Protein AF-A0A7C2TR95-F1 (afdb_monomer)

Secondary structure (DSSP, 8-state):
----PPPHHHHHHHHHHHHHHHHHHHHHHHHHHHHHHHHHTTS--HHHHHT---S-HHHHHHHHHHHHHHHHHHHH---SS------

Structure (mmCIF, N/CA/C/O backbone):
data_AF-A0A7C2TR95-F1
#
_entry.id   AF-A0A7C2TR95-F1
#
loop_
_atom_site.group_PDB
_atom_site.id
_atom_site.type_symbol
_atom_site.label_atom_id
_atom_site.label_alt_id
_atom_site.label_comp_id
_atom_site.label_asym_id
_atom_site.label_entity_id
_atom_site.label_seq_id
_atom_site.pdbx_PDB_ins_code
_atom_site.Cartn_x
_atom_site.Cartn_y
_atom_site.Cartn_z
_atom_site.occupancy
_atom_site.B_iso_or_equiv
_atom_site.auth_seq_id
_atom_site.auth_comp_id
_atom_site.auth_asym_id
_atom_site.auth_atom_id
_atom_site.pdbx_PDB_model_num
ATOM 1 N N . MET A 1 1 ? 38.308 13.859 -5.162 1.00 50.41 1 MET A N 1
ATOM 2 C CA . MET A 1 1 ? 37.509 12.619 -5.096 1.00 50.41 1 MET A CA 1
ATOM 3 C C . MET A 1 1 ? 36.809 12.493 -6.433 1.00 50.41 1 MET A C 1
ATOM 5 O O . MET A 1 1 ? 36.077 13.406 -6.783 1.00 50.41 1 MET A O 1
ATOM 9 N N . ASN A 1 2 ? 37.157 11.487 -7.235 1.00 44.47 2 ASN A N 1
ATOM 10 C CA . ASN A 1 2 ? 36.563 11.309 -8.560 1.00 44.47 2 ASN A CA 1
ATOM 11 C C . ASN A 1 2 ? 35.182 10.655 -8.365 1.00 44.47 2 ASN A C 1
ATOM 13 O O . ASN A 1 2 ? 35.132 9.648 -7.653 1.00 44.47 2 ASN A O 1
ATOM 17 N N . PRO A 1 3 ? 34.076 11.218 -8.881 1.00 60.22 3 PRO A N 1
ATOM 18 C CA . PRO A 1 3 ? 32.770 10.577 -8.775 1.00 60.22 3 PRO A CA 1
ATOM 19 C C . PRO A 1 3 ? 32.799 9.212 -9.472 1.00 60.22 3 PRO A C 1
ATOM 21 O O . PRO A 1 3 ? 33.251 9.089 -10.609 1.00 60.22 3 PRO A O 1
ATOM 24 N N . VAL A 1 4 ? 32.348 8.181 -8.760 1.00 67.38 4 VAL A N 1
ATOM 25 C CA . VAL A 1 4 ? 32.129 6.848 -9.325 1.00 67.38 4 VAL A CA 1
ATOM 26 C C . VAL A 1 4 ? 30.733 6.864 -9.933 1.00 67.38 4 VAL A C 1
ATOM 28 O O . VAL A 1 4 ? 29.747 6.878 -9.201 1.00 67.38 4 VAL A O 1
ATOM 31 N N . TYR A 1 5 ? 30.666 6.922 -11.259 1.00 65.44 5 TYR A N 1
ATOM 32 C CA . TYR A 1 5 ? 29.437 6.700 -12.017 1.00 65.44 5 TYR A CA 1
ATOM 33 C C . TYR A 1 5 ? 29.331 5.209 -12.331 1.00 65.44 5 TYR A C 1
ATOM 35 O O . TYR A 1 5 ? 30.353 4.580 -12.631 1.00 65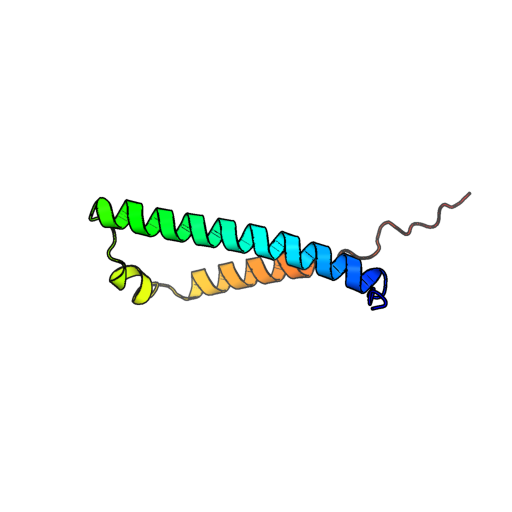.44 5 TYR A O 1
ATOM 43 N N . LEU A 1 6 ? 28.133 4.633 -12.224 1.00 72.25 6 LEU A N 1
ATOM 44 C CA . LEU A 1 6 ? 27.920 3.265 -12.685 1.00 72.25 6 LEU A CA 1
ATOM 45 C C . LEU A 1 6 ? 27.839 3.275 -14.219 1.00 72.25 6 LEU A C 1
ATOM 47 O O . LEU A 1 6 ? 27.824 4.331 -14.857 1.00 72.25 6 LEU A O 1
ATOM 51 N N . ASP A 1 7 ? 27.820 2.098 -14.840 1.00 85.81 7 ASP A N 1
ATOM 52 C CA . ASP A 1 7 ? 27.478 2.035 -16.257 1.00 85.81 7 ASP A CA 1
ATOM 53 C C . ASP A 1 7 ? 26.040 2.568 -16.482 1.00 85.81 7 ASP A C 1
ATOM 55 O O . ASP A 1 7 ? 25.221 2.552 -15.555 1.00 85.81 7 ASP A O 1
ATOM 59 N N . PRO A 1 8 ? 25.698 3.040 -17.696 1.00 82.56 8 PRO A N 1
ATOM 60 C CA . PRO A 1 8 ? 24.408 3.684 -17.954 1.00 82.56 8 PRO A CA 1
ATOM 61 C C . PRO A 1 8 ? 23.178 2.842 -17.584 1.00 82.56 8 PRO A C 1
ATOM 63 O O . PRO A 1 8 ? 22.144 3.402 -17.219 1.00 82.56 8 PRO A O 1
ATOM 66 N N . VAL A 1 9 ? 23.274 1.509 -17.667 1.00 86.00 9 VAL A N 1
ATOM 67 C CA . VAL A 1 9 ? 22.173 0.601 -17.314 1.00 86.00 9 VAL A CA 1
ATOM 68 C C . VAL A 1 9 ? 22.007 0.555 -15.799 1.00 86.00 9 VAL A C 1
ATOM 70 O O . VAL A 1 9 ? 20.896 0.702 -15.289 1.00 86.00 9 VAL A O 1
ATOM 73 N N . SER A 1 10 ? 23.111 0.425 -15.069 1.00 86.62 10 SER A N 1
ATOM 74 C CA . SER A 1 10 ? 23.119 0.445 -13.607 1.00 86.62 10 SER A CA 1
ATOM 75 C C . SER A 1 10 ? 22.651 1.785 -13.025 1.00 86.62 10 SER A C 1
ATOM 77 O O . SER A 1 10 ? 21.880 1.796 -12.064 1.00 86.62 10 SER A O 1
ATOM 79 N N . ASP A 1 11 ? 23.038 2.916 -13.623 1.00 84.31 11 ASP A N 1
ATOM 80 C CA . ASP A 1 11 ? 22.554 4.246 -13.218 1.00 84.31 11 ASP A CA 1
ATOM 81 C C . ASP A 1 11 ? 21.035 4.386 -13.441 1.00 84.31 11 ASP A C 1
ATOM 83 O O . ASP A 1 11 ? 20.315 4.920 -12.590 1.00 84.31 11 ASP A O 1
ATOM 87 N N . GLN A 1 12 ? 20.512 3.867 -14.558 1.00 84.56 12 GLN A N 1
ATOM 88 C CA . GLN A 1 12 ? 19.073 3.846 -14.837 1.00 84.56 12 GLN A CA 1
ATOM 89 C C . GLN A 1 12 ? 18.318 2.954 -13.841 1.00 84.56 12 GLN A C 1
ATOM 91 O O . GLN A 1 12 ? 17.282 3.363 -13.310 1.00 84.56 12 GLN A O 1
ATOM 96 N N . LEU A 1 13 ? 18.849 1.767 -13.539 1.00 89.69 13 LEU A N 1
ATOM 97 C CA . LEU A 1 13 ? 18.274 0.859 -12.549 1.00 89.69 13 LEU A CA 1
ATOM 98 C C . LEU A 1 13 ? 18.250 1.499 -11.155 1.00 89.69 13 LEU A C 1
ATOM 100 O O . LEU A 1 13 ? 17.231 1.437 -10.468 1.00 89.69 13 LEU A O 1
ATOM 104 N N . LEU A 1 14 ? 19.329 2.178 -10.756 1.00 88.94 14 LEU A N 1
ATOM 105 C CA . LEU A 1 14 ? 19.390 2.901 -9.487 1.00 88.94 14 LEU A CA 1
ATOM 106 C C . LEU A 1 14 ? 18.303 3.980 -9.402 1.00 88.94 14 LEU A C 1
ATOM 108 O O . LEU A 1 14 ? 17.624 4.083 -8.381 1.00 88.94 14 LEU A O 1
ATOM 112 N N . ARG A 1 15 ? 18.085 4.753 -10.475 1.00 85.00 15 ARG A N 1
ATOM 113 C CA . ARG A 1 15 ? 17.006 5.756 -10.525 1.00 85.00 15 ARG A CA 1
ATOM 114 C C . ARG A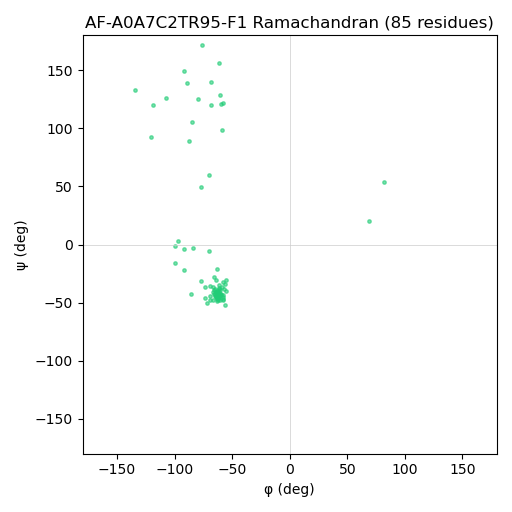 1 15 ? 15.628 5.124 -10.336 1.00 85.00 15 ARG A C 1
ATOM 116 O O . ARG A 1 15 ? 14.821 5.667 -9.584 1.00 85.00 15 ARG A O 1
ATOM 123 N N . ILE A 1 16 ? 15.377 3.982 -10.978 1.00 90.50 16 ILE A N 1
ATOM 124 C CA . ILE A 1 16 ? 14.122 3.232 -10.829 1.00 90.50 16 ILE A CA 1
ATOM 125 C C . ILE A 1 16 ? 13.956 2.758 -9.382 1.00 90.50 16 ILE A C 1
ATOM 127 O O . ILE A 1 16 ? 12.908 2.988 -8.787 1.00 90.50 16 ILE A O 1
ATOM 131 N N . ILE A 1 17 ? 14.991 2.165 -8.782 1.00 94.25 17 ILE A N 1
ATOM 132 C CA . ILE A 1 17 ? 14.951 1.682 -7.393 1.00 94.25 17 ILE A CA 1
ATOM 133 C C . ILE A 1 17 ? 14.681 2.830 -6.415 1.00 94.25 17 ILE A C 1
ATOM 135 O O . ILE A 1 17 ? 13.861 2.680 -5.512 1.00 94.25 17 ILE A O 1
ATOM 139 N N . VAL A 1 18 ? 15.331 3.984 -6.593 1.00 93.69 18 VAL A N 1
ATOM 140 C CA . VAL A 1 18 ? 15.110 5.161 -5.739 1.00 93.69 18 VAL A CA 1
ATOM 141 C C . VAL A 1 18 ? 13.672 5.670 -5.862 1.00 93.69 18 VAL A C 1
ATOM 143 O O . VAL A 1 18 ? 13.045 5.960 -4.843 1.00 93.69 18 VAL A O 1
ATOM 146 N N . ALA A 1 19 ? 13.123 5.736 -7.079 1.00 93.38 19 ALA A N 1
ATOM 147 C CA . ALA A 1 19 ? 11.725 6.113 -7.288 1.00 93.38 19 ALA A CA 1
ATOM 148 C C . ALA A 1 19 ? 10.764 5.110 -6.627 1.00 93.38 19 ALA A C 1
ATOM 150 O O . ALA A 1 19 ? 9.871 5.507 -5.882 1.00 93.38 19 ALA A O 1
ATOM 151 N N . LEU A 1 20 ? 10.997 3.806 -6.811 1.00 95.94 20 LEU A N 1
ATOM 152 C CA . LEU A 1 20 ? 10.207 2.753 -6.171 1.00 95.94 20 LEU A CA 1
ATOM 153 C C . LEU A 1 20 ? 10.285 2.822 -4.642 1.00 95.94 20 LEU A C 1
ATOM 155 O O . LEU A 1 20 ? 9.272 2.643 -3.973 1.00 95.94 20 LEU A O 1
ATOM 159 N N . ALA A 1 21 ? 11.452 3.120 -4.068 1.00 93.81 21 ALA A N 1
ATOM 160 C CA . ALA A 1 21 ? 11.607 3.266 -2.624 1.00 93.81 21 ALA A CA 1
ATOM 161 C C . ALA A 1 21 ? 10.749 4.415 -2.061 1.00 93.81 21 ALA A C 1
ATOM 163 O O . ALA A 1 21 ? 10.163 4.268 -0.985 1.00 93.81 21 ALA A O 1
ATOM 164 N N . ALA A 1 22 ? 10.633 5.529 -2.791 1.00 94.38 22 ALA A N 1
ATOM 165 C CA . ALA A 1 22 ? 9.765 6.644 -2.411 1.00 94.38 22 ALA A CA 1
ATOM 166 C C . ALA A 1 22 ? 8.276 6.252 -2.433 1.00 94.38 22 ALA A C 1
ATOM 168 O O . ALA A 1 22 ? 7.534 6.558 -1.494 1.00 94.38 22 ALA A O 1
ATOM 169 N N . GLU A 1 23 ? 7.847 5.512 -3.455 1.00 96.38 23 GLU A N 1
ATOM 170 C CA . GLU A 1 23 ? 6.473 5.004 -3.546 1.00 96.38 23 GLU A CA 1
ATOM 171 C C . GLU A 1 23 ? 6.166 3.965 -2.453 1.00 96.38 23 GLU A C 1
ATOM 173 O O . GLU A 1 23 ? 5.114 4.023 -1.812 1.00 96.38 23 GLU A O 1
ATOM 178 N N . VAL A 1 24 ? 7.108 3.062 -2.152 1.00 97.25 24 VAL A N 1
ATOM 179 C CA . VAL A 1 24 ? 6.984 2.090 -1.049 1.00 97.25 24 VAL A CA 1
ATOM 180 C C . VAL A 1 24 ? 6.848 2.801 0.296 1.00 97.25 24 VAL A C 1
ATOM 182 O O . VAL A 1 24 ? 6.012 2.409 1.115 1.00 97.25 24 VAL A O 1
ATOM 185 N N . TYR A 1 25 ? 7.631 3.858 0.536 1.00 96.69 25 TYR A N 1
ATOM 186 C CA . TYR A 1 25 ? 7.494 4.653 1.754 1.00 96.69 25 TYR A CA 1
ATOM 187 C C . TYR A 1 25 ? 6.114 5.311 1.838 1.00 96.69 25 TYR A C 1
ATOM 189 O O . TYR A 1 25 ? 5.466 5.220 2.878 1.00 96.69 25 TYR A O 1
ATOM 197 N N . THR A 1 26 ? 5.632 5.904 0.744 1.00 97.81 26 THR A N 1
ATOM 198 C CA . THR A 1 26 ? 4.293 6.510 0.678 1.00 97.81 26 THR A CA 1
ATOM 199 C C . THR A 1 26 ? 3.197 5.492 1.003 1.00 97.81 26 THR A C 1
ATOM 201 O O . THR A 1 26 ? 2.285 5.786 1.777 1.00 97.81 26 THR A O 1
ATOM 204 N N . LEU A 1 27 ? 3.291 4.269 0.472 1.00 97.50 27 LEU A N 1
ATOM 205 C CA . LEU A 1 27 ? 2.333 3.207 0.781 1.00 97.50 27 LEU A CA 1
ATOM 206 C C . LEU A 1 27 ? 2.380 2.812 2.266 1.00 97.50 27 LEU A C 1
ATOM 208 O O . LEU A 1 27 ? 1.330 2.700 2.901 1.00 97.50 27 LEU A O 1
ATOM 212 N N . ARG A 1 28 ? 3.583 2.659 2.832 1.00 96.94 28 ARG A N 1
ATOM 213 C CA . ARG A 1 28 ? 3.786 2.346 4.255 1.00 96.94 28 ARG A CA 1
ATOM 214 C C . ARG A 1 28 ? 3.256 3.451 5.172 1.00 96.94 28 ARG A C 1
ATOM 216 O O . ARG A 1 28 ? 2.654 3.150 6.200 1.00 96.94 28 ARG A O 1
ATOM 223 N N . ASP A 1 29 ? 3.472 4.713 4.816 1.00 97.88 29 ASP A N 1
ATOM 224 C CA . ASP A 1 29 ? 2.976 5.862 5.576 1.00 97.88 29 ASP A CA 1
ATOM 225 C C . ASP A 1 29 ? 1.444 5.900 5.574 1.00 97.88 29 ASP A C 1
ATOM 227 O O . ASP A 1 29 ? 0.815 5.993 6.627 1.00 97.88 29 ASP A O 1
ATOM 231 N N . ARG A 1 30 ? 0.822 5.681 4.408 1.00 97.81 30 ARG A N 1
ATOM 232 C CA . ARG A 1 30 ? -0.639 5.568 4.299 1.00 97.81 30 ARG A CA 1
ATOM 233 C C . ARG A 1 30 ? -1.205 4.401 5.105 1.00 97.81 30 ARG A C 1
ATOM 235 O O . ARG A 1 30 ? -2.247 4.572 5.732 1.00 97.81 30 ARG A O 1
ATOM 242 N N . GLN A 1 31 ? -0.545 3.242 5.105 1.00 95.88 31 GLN A N 1
ATOM 243 C CA . GLN A 1 31 ? -0.939 2.103 5.944 1.00 95.88 31 GLN A CA 1
ATOM 244 C C . GLN A 1 31 ? -0.877 2.467 7.428 1.00 95.88 31 GLN A C 1
ATOM 246 O O . GLN A 1 31 ? -1.859 2.279 8.136 1.00 95.88 31 GLN A O 1
ATOM 251 N N . ARG A 1 32 ? 0.219 3.086 7.882 1.00 94.88 32 ARG A N 1
ATOM 252 C CA . ARG A 1 32 ? 0.355 3.553 9.268 1.00 94.88 32 ARG A CA 1
ATOM 253 C C . ARG A 1 32 ? -0.749 4.542 9.655 1.00 94.88 32 ARG A C 1
ATOM 255 O O . ARG A 1 32 ? -1.316 4.421 10.735 1.00 94.88 32 ARG A O 1
ATOM 262 N N . ILE A 1 33 ? -1.053 5.515 8.796 1.00 96.31 33 ILE A N 1
ATOM 263 C CA . ILE A 1 33 ? -2.135 6.481 9.040 1.00 96.31 33 ILE A CA 1
ATOM 264 C C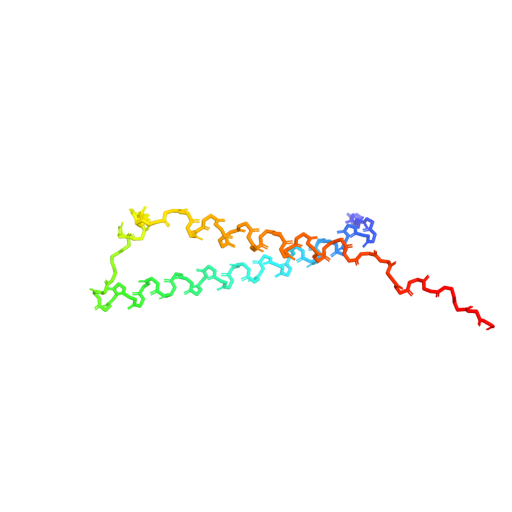 . ILE A 1 33 ? -3.484 5.762 9.127 1.00 96.31 33 ILE A C 1
ATOM 266 O O . ILE A 1 33 ? -4.285 6.075 10.001 1.00 96.31 33 ILE A O 1
ATOM 270 N N . LEU A 1 34 ? -3.738 4.792 8.245 1.00 96.00 34 LEU A N 1
ATOM 271 C CA . LEU A 1 34 ? -4.967 4.003 8.271 1.00 96.00 34 LEU A CA 1
ATOM 272 C C . LEU A 1 34 ? -5.109 3.224 9.587 1.00 96.00 34 LEU A C 1
ATOM 274 O O . LEU A 1 34 ? -6.181 3.260 10.186 1.00 96.00 34 LEU A O 1
ATOM 278 N N . GLU A 1 35 ? -4.045 2.561 10.046 1.00 94.75 35 GLU A N 1
ATOM 279 C CA . GLU A 1 35 ? -4.026 1.858 11.335 1.00 94.75 35 GLU A CA 1
ATOM 280 C C . GLU A 1 35 ? -4.345 2.803 12.498 1.00 94.75 35 GLU A C 1
AT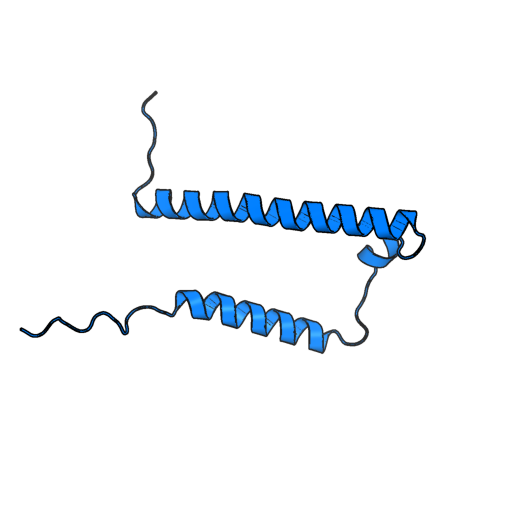OM 282 O O . GLU A 1 35 ? -5.199 2.485 13.326 1.00 94.75 35 GLU A O 1
ATOM 287 N N . GLU A 1 36 ? -3.717 3.983 12.529 1.00 94.75 36 GLU A N 1
ATOM 288 C CA . GLU A 1 36 ? -3.939 4.975 13.585 1.00 94.75 36 GLU A CA 1
ATOM 289 C C . GLU A 1 36 ? -5.386 5.480 13.580 1.00 94.75 36 GLU A C 1
ATOM 291 O O . GLU A 1 36 ? -6.066 5.429 14.601 1.00 94.75 36 GLU A O 1
ATOM 296 N N . VAL A 1 37 ? -5.909 5.870 12.412 1.00 96.44 37 VAL A N 1
ATOM 297 C CA . VAL A 1 37 ? -7.287 6.367 12.271 1.00 96.44 37 VAL A CA 1
ATOM 298 C C . VAL A 1 37 ? -8.317 5.310 12.683 1.00 96.44 37 VAL A C 1
ATOM 300 O O . VAL A 1 37 ? -9.351 5.649 13.264 1.00 96.44 37 VAL A O 1
ATOM 303 N N . LEU A 1 38 ? -8.080 4.031 12.376 1.00 95.69 38 LEU A N 1
ATOM 304 C CA . LEU A 1 38 ? -8.974 2.939 12.777 1.00 95.69 38 LEU A CA 1
ATOM 305 C C . LEU A 1 38 ? -8.872 2.630 14.277 1.00 95.69 38 LEU A C 1
ATOM 307 O O . LEU A 1 38 ? -9.896 2.342 14.903 1.00 95.69 38 LEU A O 1
ATOM 311 N N . SER A 1 39 ? -7.671 2.728 14.845 1.00 94.38 39 SER A N 1
ATOM 312 C CA . SER A 1 39 ? -7.406 2.550 16.275 1.00 94.38 39 SER A CA 1
ATOM 313 C C . SER A 1 39 ? -8.041 3.656 17.117 1.00 94.38 39 SER A C 1
ATOM 315 O O . SER A 1 39 ? -8.775 3.364 18.060 1.00 94.38 39 SER A O 1
ATOM 317 N N . GLU A 1 40 ? -7.873 4.925 16.730 1.00 95.19 40 GLU A N 1
ATOM 318 C CA . GLU A 1 40 ? -8.501 6.080 17.391 1.00 95.19 40 GLU A CA 1
ATOM 319 C C . GLU A 1 40 ? -10.034 5.979 17.415 1.00 95.19 40 GLU A C 1
ATOM 321 O O . GLU A 1 40 ? -10.688 6.428 18.357 1.00 95.19 40 GLU A O 1
ATOM 326 N N . ARG A 1 41 ? -10.623 5.356 16.388 1.00 95.50 41 ARG A N 1
ATOM 327 C CA . ARG A 1 41 ? -12.069 5.102 16.294 1.00 95.50 41 ARG A CA 1
ATOM 328 C C . ARG A 1 41 ? -12.520 3.836 17.028 1.00 95.50 41 ARG A C 1
ATOM 330 O O . ARG A 1 41 ? -13.714 3.548 17.033 1.00 95.50 41 ARG A O 1
ATOM 337 N N . GLY A 1 42 ? -11.595 3.077 17.616 1.00 92.94 42 GLY A N 1
ATOM 338 C CA . GLY A 1 42 ? -11.871 1.829 18.328 1.00 92.94 42 GLY A CA 1
ATOM 339 C C . GLY A 1 42 ? -12.319 0.671 17.430 1.00 92.94 42 GLY A C 1
ATOM 340 O O . GLY A 1 42 ? -12.959 -0.252 17.926 1.00 92.94 42 GLY A O 1
ATOM 341 N N . ILE A 1 43 ? -12.031 0.723 16.123 1.00 93.94 43 ILE A N 1
ATOM 342 C CA . ILE A 1 43 ? -12.464 -0.295 15.148 1.00 93.94 43 ILE A CA 1
ATOM 343 C C . ILE A 1 43 ? -11.472 -1.461 15.097 1.00 93.94 43 ILE A C 1
ATOM 345 O O . ILE A 1 43 ? -11.886 -2.615 15.031 1.00 93.94 43 ILE A O 1
ATOM 349 N N . VAL A 1 44 ? -10.172 -1.160 15.105 1.00 91.56 44 VAL A N 1
ATOM 350 C CA . VAL A 1 44 ? -9.093 -2.149 14.980 1.00 91.56 44 VAL A CA 1
ATOM 351 C C . VAL A 1 44 ? -8.036 -1.854 16.029 1.00 91.56 44 VAL A C 1
ATOM 353 O O . VAL A 1 44 ? -7.614 -0.707 16.159 1.00 91.56 44 VAL A O 1
ATOM 356 N N . ARG A 1 45 ? -7.570 -2.870 16.758 1.00 90.00 45 ARG A N 1
ATOM 357 C CA . ARG A 1 45 ? -6.374 -2.746 17.594 1.00 90.00 45 ARG A CA 1
ATOM 358 C C . ARG A 1 45 ? -5.161 -3.164 16.786 1.00 90.00 45 ARG A C 1
ATOM 360 O O . ARG A 1 45 ? -5.220 -4.069 15.959 1.00 90.00 45 ARG A O 1
ATOM 367 N N . ARG A 1 46 ? -4.016 -2.564 17.084 1.00 83.88 46 ARG A N 1
ATOM 368 C CA . ARG A 1 46 ? -2.748 -2.932 16.444 1.00 83.88 46 ARG A CA 1
ATOM 369 C C . ARG A 1 46 ? -2.416 -4.422 16.614 1.00 83.88 46 ARG A C 1
ATOM 371 O O . ARG A 1 46 ? -1.902 -5.043 15.690 1.00 83.88 46 ARG A O 1
ATOM 378 N N . GLU A 1 47 ? -2.790 -5.012 17.753 1.00 89.94 47 GLU A N 1
ATOM 379 C CA . GLU A 1 47 ? -2.632 -6.451 18.001 1.00 89.94 47 GLU A CA 1
ATOM 380 C C . GLU A 1 47 ? -3.465 -7.331 17.054 1.00 89.94 47 GLU A C 1
ATOM 382 O O . GLU A 1 47 ? -3.051 -8.451 16.751 1.00 89.94 47 GLU A O 1
ATOM 387 N N . ASP A 1 48 ? -4.620 -6.845 16.591 1.00 90.69 48 ASP A N 1
ATOM 388 C CA . ASP A 1 48 ? -5.512 -7.597 15.704 1.00 90.69 48 ASP A CA 1
ATOM 389 C C . ASP A 1 48 ? -4.881 -7.762 14.319 1.00 90.69 48 ASP A C 1
ATOM 391 O O . ASP A 1 48 ? -5.012 -8.816 13.705 1.00 90.69 48 ASP A O 1
ATOM 395 N N . ILE A 1 49 ? -4.142 -6.748 13.856 1.00 89.19 49 ILE A N 1
ATOM 396 C CA . ILE A 1 49 ? -3.419 -6.772 12.578 1.00 89.19 49 ILE A CA 1
ATOM 397 C C . ILE A 1 49 ? -2.245 -7.752 12.648 1.00 89.19 49 ILE A C 1
ATOM 399 O O . ILE A 1 49 ? -2.089 -8.586 11.761 1.00 89.19 49 ILE A O 1
ATOM 403 N N . GLU A 1 50 ? -1.438 -7.693 13.713 1.00 88.06 50 GLU A N 1
ATOM 404 C CA . GLU A 1 50 ? -0.269 -8.574 13.872 1.00 88.06 50 GLU A CA 1
ATOM 405 C C . GLU A 1 50 ? -0.652 -10.052 14.031 1.00 88.06 50 GLU A C 1
ATOM 407 O O . GLU A 1 50 ? 0.122 -10.941 13.675 1.00 88.06 50 GLU A O 1
ATOM 412 N N . ARG A 1 51 ? -1.843 -10.325 14.572 1.00 92.25 51 ARG A N 1
ATOM 413 C CA . ARG A 1 51 ? -2.358 -11.684 14.790 1.00 92.25 51 ARG A CA 1
ATOM 414 C C . ARG A 1 51 ? -3.332 -12.141 13.716 1.00 92.25 51 ARG A C 1
ATOM 416 O O . ARG A 1 51 ? -3.827 -13.265 13.813 1.00 92.25 51 ARG A O 1
ATOM 423 N N . TYR A 1 52 ? -3.627 -11.296 12.732 1.00 91.00 52 TYR A N 1
ATOM 424 C CA . TYR A 1 52 ? -4.612 -11.613 11.714 1.00 91.00 52 TYR A CA 1
ATOM 425 C C . TYR A 1 52 ? -4.196 -12.872 10.951 1.00 91.00 52 TYR A C 1
ATOM 427 O O . TYR A 1 52 ? -3.136 -12.932 10.327 1.00 91.00 52 TYR A O 1
ATOM 435 N N . ALA A 1 53 ? -5.064 -13.878 10.995 1.00 89.81 53 ALA A N 1
ATOM 436 C CA . ALA A 1 53 ? -4.962 -15.079 10.193 1.00 89.81 53 ALA A CA 1
ATOM 437 C C . ALA A 1 53 ? -6.219 -15.151 9.319 1.00 89.81 53 ALA A C 1
ATOM 439 O O . ALA A 1 53 ? -7.324 -15.164 9.862 1.00 89.81 53 ALA A O 1
ATOM 440 N N . PRO A 1 54 ? -6.083 -15.166 7.985 1.00 86.94 54 PRO A N 1
ATOM 441 C CA . PRO A 1 54 ? -7.240 -15.269 7.115 1.00 86.94 54 PRO A CA 1
ATOM 442 C C . PRO A 1 54 ? -7.893 -16.647 7.238 1.00 86.94 54 PRO A C 1
ATOM 444 O O . PRO A 1 54 ? -7.201 -17.666 7.256 1.00 86.94 54 PRO A O 1
ATOM 447 N N . ASP A 1 55 ? -9.226 -16.668 7.247 1.00 89.00 55 ASP A N 1
ATOM 448 C CA . ASP A 1 55 ? -10.017 -17.904 7.309 1.00 89.00 55 ASP A CA 1
ATOM 449 C C . ASP A 1 55 ? -9.768 -18.812 6.096 1.00 89.00 55 ASP A C 1
ATOM 451 O O . ASP A 1 55 ? -9.735 -20.037 6.216 1.00 89.00 55 ASP A O 1
ATOM 455 N N . ASP A 1 56 ? -9.538 -18.204 4.926 1.00 90.06 56 ASP A N 1
ATOM 456 C CA . ASP A 1 56 ? -9.112 -18.901 3.717 1.00 90.06 56 ASP A CA 1
ATOM 457 C C . ASP A 1 56 ? -7.755 -18.375 3.216 1.00 90.06 56 ASP A C 1
ATOM 459 O O . ASP A 1 56 ? -7.693 -17.446 2.406 1.00 90.06 56 ASP A O 1
ATOM 463 N N . PRO A 1 57 ? -6.632 -18.984 3.630 1.00 90.44 57 PRO A N 1
ATOM 464 C CA . PRO A 1 57 ? -5.309 -18.604 3.146 1.00 90.44 57 PRO A CA 1
ATOM 465 C C . PRO A 1 57 ? -5.075 -18.980 1.674 1.00 90.44 57 PRO A C 1
ATOM 467 O O . PRO A 1 57 ? -3.999 -18.701 1.138 1.00 90.44 57 PRO A O 1
ATOM 470 N N . ARG A 1 58 ? -6.000 -19.687 1.006 1.00 93.62 58 ARG A N 1
ATOM 471 C CA . ARG A 1 58 ? -5.880 -20.007 -0.423 1.00 93.62 58 ARG A CA 1
ATOM 472 C C . ARG A 1 58 ? -6.105 -18.767 -1.280 1.00 93.62 58 ARG A C 1
ATOM 474 O O . ARG A 1 58 ? -5.229 -18.463 -2.080 1.00 93.62 58 ARG A O 1
ATOM 481 N N . ALA A 1 59 ? -7.186 -18.023 -1.046 1.00 90.44 59 ALA A N 1
ATOM 482 C CA . ALA A 1 59 ? -7.499 -16.811 -1.806 1.00 90.44 59 ALA A CA 1
ATOM 483 C C . ALA A 1 59 ? -6.347 -15.786 -1.780 1.00 90.44 59 ALA A C 1
ATOM 4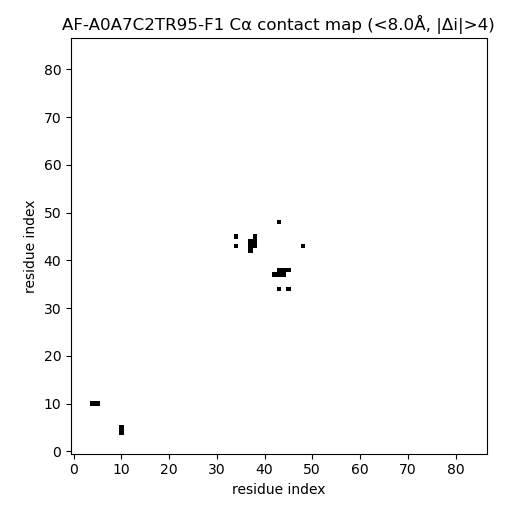85 O O . ALA A 1 59 ? -5.986 -15.213 -2.802 1.00 90.44 59 ALA A O 1
ATOM 486 N N . TRP A 1 60 ? -5.695 -15.622 -0.625 1.00 90.25 60 TRP A N 1
ATOM 487 C CA . TRP A 1 60 ? -4.540 -14.727 -0.466 1.00 90.25 60 TRP A CA 1
ATOM 488 C C . TRP A 1 60 ? -3.308 -15.185 -1.251 1.00 90.25 60 TRP A C 1
ATOM 490 O O . TRP A 1 60 ? -2.552 -14.364 -1.767 1.00 90.25 60 TRP A O 1
ATOM 500 N N . ARG A 1 61 ? -3.085 -16.502 -1.338 1.00 92.44 61 ARG A N 1
ATOM 501 C CA . ARG A 1 61 ? -2.001 -17.063 -2.155 1.00 92.44 61 ARG A CA 1
ATOM 502 C C . ARG A 1 61 ? -2.288 -16.880 -3.637 1.00 92.44 61 ARG A C 1
ATOM 504 O O . ARG A 1 61 ? -1.390 -16.464 -4.353 1.00 92.44 61 ARG A O 1
ATOM 511 N N . GLU A 1 62 ? -3.519 -17.139 -4.068 1.00 94.00 62 GLU A N 1
ATOM 512 C CA . GLU A 1 62 ? -3.941 -16.956 -5.460 1.00 94.00 62 GLU A CA 1
ATOM 513 C C . GLU A 1 62 ? -3.804 -15.492 -5.902 1.00 94.00 62 GLU A C 1
ATOM 515 O O . GLU A 1 62 ? -3.248 -15.229 -6.968 1.00 94.00 62 GLU A O 1
ATOM 520 N N . ASP A 1 63 ? -4.214 -14.534 -5.064 1.00 92.69 63 ASP A N 1
ATOM 521 C CA . ASP A 1 63 ? -4.048 -13.104 -5.349 1.00 92.69 63 ASP A CA 1
ATOM 522 C C . ASP A 1 63 ? -2.568 -12.695 -5.440 1.00 92.69 63 ASP A C 1
ATOM 524 O O . ASP A 1 63 ? -2.151 -12.049 -6.408 1.00 92.69 63 ASP A O 1
ATOM 528 N N . ARG A 1 64 ? -1.738 -13.147 -4.487 1.00 92.75 64 ARG A N 1
ATOM 529 C CA . ARG A 1 64 ? -0.282 -12.937 -4.526 1.00 92.75 64 ARG A CA 1
ATOM 530 C C . ARG A 1 64 ? 0.331 -13.519 -5.798 1.00 92.75 64 ARG A C 1
ATOM 532 O O . ARG A 1 64 ? 1.134 -12.850 -6.442 1.00 92.75 64 ARG A O 1
ATOM 539 N N . ASP A 1 65 ? -0.015 -14.752 -6.151 1.00 95.38 65 ASP A N 1
ATOM 540 C CA . ASP A 1 65 ? 0.549 -15.439 -7.314 1.00 95.38 65 ASP A CA 1
ATOM 541 C C . ASP A 1 65 ? 0.135 -14.733 -8.614 1.00 95.38 65 ASP A C 1
ATOM 543 O O . ASP A 1 65 ? 0.971 -14.526 -9.492 1.00 95.38 65 ASP A O 1
ATOM 547 N N . ALA A 1 66 ? -1.110 -14.256 -8.702 1.00 93.25 66 ALA A N 1
ATOM 548 C CA . ALA A 1 66 ? -1.581 -13.445 -9.822 1.00 93.25 66 ALA A CA 1
ATOM 549 C C . ALA A 1 66 ? -0.861 -12.087 -9.908 1.00 93.25 66 ALA A C 1
ATOM 551 O O . ALA A 1 66 ? -0.562 -11.613 -11.004 1.00 93.25 66 ALA A O 1
ATOM 552 N N . PHE A 1 67 ? -0.568 -11.450 -8.771 1.00 90.81 67 PHE A N 1
ATOM 553 C CA . PHE A 1 67 ? 0.240 -10.231 -8.729 1.00 90.81 67 PHE A CA 1
ATOM 554 C C . PHE A 1 67 ? 1.670 -10.478 -9.221 1.00 90.81 67 PHE A C 1
ATOM 556 O O . PHE A 1 67 ? 2.165 -9.724 -10.057 1.00 90.81 67 PHE A O 1
ATOM 563 N N . VAL A 1 68 ? 2.308 -11.551 -8.746 1.00 91.81 68 VAL A N 1
ATOM 564 C CA . VAL A 1 68 ? 3.662 -11.940 -9.158 1.00 91.81 68 VAL A CA 1
ATOM 565 C C . VAL A 1 68 ? 3.707 -12.250 -10.654 1.00 91.81 68 VAL A C 1
ATOM 567 O O . VAL A 1 68 ? 4.591 -11.742 -11.337 1.00 91.81 68 VAL A O 1
ATOM 570 N N . ALA A 1 69 ? 2.741 -13.007 -11.180 1.00 90.56 69 ALA A N 1
ATOM 571 C CA . ALA A 1 69 ? 2.653 -13.302 -12.609 1.00 90.56 69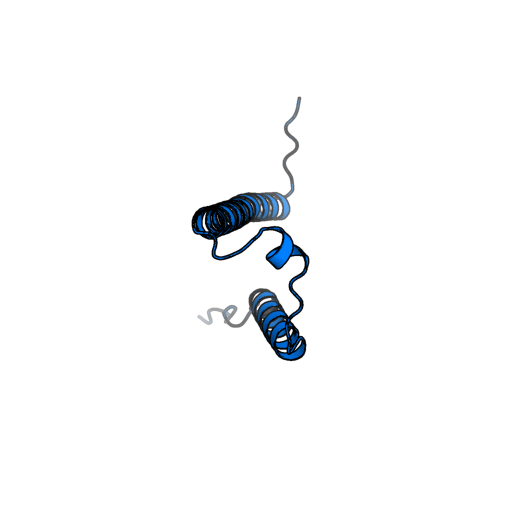 ALA A CA 1
ATOM 572 C C . ALA A 1 69 ? 2.591 -12.016 -13.449 1.00 90.56 69 ALA A C 1
ATOM 574 O O . ALA A 1 69 ? 3.446 -11.810 -14.302 1.00 90.56 69 ALA A O 1
ATOM 575 N N . ARG A 1 70 ? 1.676 -11.088 -13.126 1.00 87.62 70 ARG A N 1
ATOM 576 C CA . ARG A 1 70 ? 1.570 -9.794 -13.831 1.00 87.62 70 ARG A CA 1
ATOM 577 C C . ARG A 1 70 ? 2.852 -8.962 -13.762 1.00 87.62 70 ARG A C 1
ATOM 579 O O . ARG A 1 70 ? 3.170 -8.254 -14.713 1.00 87.62 70 ARG A O 1
ATOM 586 N N . LEU A 1 71 ? 3.565 -9.009 -12.635 1.00 86.00 71 LEU A N 1
ATOM 587 C CA . LEU A 1 71 ? 4.828 -8.290 -12.467 1.00 86.00 71 LEU A CA 1
ATOM 588 C C . LEU A 1 71 ? 5.919 -8.842 -13.392 1.00 86.00 71 LEU A C 1
ATOM 590 O O . LEU A 1 71 ? 6.660 -8.062 -13.984 1.00 86.00 71 LEU A O 1
ATOM 594 N N . PHE A 1 72 ? 6.017 -10.166 -13.517 1.00 85.25 72 PHE A N 1
ATOM 595 C CA . PHE A 1 72 ? 6.998 -10.804 -14.393 1.00 85.25 72 PHE A CA 1
ATOM 596 C C . PHE A 1 72 ? 6.603 -10.752 -15.868 1.00 85.25 72 PHE A C 1
ATOM 598 O O . PHE A 1 72 ? 7.490 -10.604 -16.703 1.00 85.25 72 PHE A O 1
ATOM 605 N N . ASP A 1 73 ? 5.309 -10.776 -16.191 1.00 82.94 73 ASP A N 1
ATOM 606 C CA . ASP A 1 73 ? 4.829 -10.563 -17.560 1.00 82.94 73 ASP A CA 1
ATOM 607 C C . ASP A 1 73 ? 5.306 -9.210 -18.106 1.00 82.94 73 ASP A C 1
ATOM 609 O O . ASP A 1 73 ? 5.730 -9.111 -19.250 1.00 82.94 73 ASP A O 1
ATOM 613 N N . ALA A 1 74 ? 5.339 -8.164 -17.273 1.00 76.75 74 ALA A N 1
ATOM 614 C CA . ALA A 1 74 ? 5.857 -6.858 -17.681 1.00 76.75 74 ALA A CA 1
ATOM 615 C C . ALA A 1 74 ? 7.353 -6.868 -18.061 1.00 76.75 74 ALA A C 1
ATOM 617 O O . A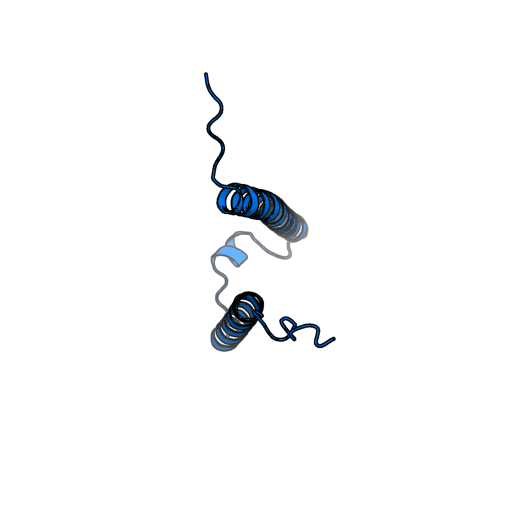LA A 1 74 ? 7.799 -5.965 -18.763 1.00 76.75 74 ALA A O 1
ATOM 618 N N . LEU A 1 75 ? 8.121 -7.864 -17.601 1.00 75.25 75 LEU A N 1
ATOM 619 C CA . LEU A 1 75 ? 9.540 -8.043 -17.930 1.00 75.25 75 LEU A CA 1
ATOM 620 C C . LEU A 1 75 ? 9.758 -8.948 -19.148 1.00 75.25 75 LEU A C 1
ATOM 622 O O . LEU A 1 75 ? 10.819 -8.883 -19.755 1.00 75.25 75 LEU A O 1
ATOM 626 N N . THR A 1 76 ? 8.791 -9.803 -19.493 1.00 74.06 76 THR A N 1
ATOM 627 C CA . THR A 1 76 ? 8.862 -10.694 -20.665 1.00 74.06 76 THR A CA 1
ATOM 628 C C . THR A 1 76 ? 8.261 -10.072 -21.923 1.00 74.06 76 THR A C 1
ATOM 630 O O . THR A 1 76 ? 8.366 -10.663 -22.996 1.00 74.06 76 THR A O 1
ATOM 633 N N . LEU A 1 77 ? 7.683 -8.870 -21.814 1.00 60.00 77 LEU A N 1
ATOM 634 C CA . LEU A 1 77 ? 7.355 -7.995 -22.940 1.00 60.00 77 LEU A CA 1
ATOM 635 C C . LEU A 1 77 ? 8.639 -7.430 -23.583 1.00 60.00 77 LEU A C 1
ATOM 637 O O . LEU A 1 77 ? 8.840 -6.219 -23.628 1.00 60.00 77 LEU A O 1
ATOM 641 N N . GLU A 1 78 ? 9.513 -8.301 -24.083 1.00 53.84 78 GLU A N 1
ATOM 642 C CA . GLU A 1 78 ? 10.552 -7.939 -25.046 1.00 53.84 78 GLU A CA 1
ATOM 643 C C . GLU A 1 78 ? 10.176 -8.508 -26.433 1.00 53.84 78 GLU A C 1
ATOM 645 O O . GLU A 1 78 ? 9.910 -9.699 -26.588 1.00 53.84 78 GLU A O 1
ATOM 650 N N . ASP A 1 79 ? 10.164 -7.604 -27.425 1.00 53.09 79 ASP A N 1
ATOM 651 C CA . ASP A 1 79 ? 10.358 -7.826 -28.871 1.00 53.09 79 ASP A CA 1
ATOM 652 C C . ASP A 1 79 ? 9.214 -8.318 -29.799 1.00 53.09 79 ASP A C 1
ATOM 654 O O . ASP A 1 79 ? 9.431 -9.209 -30.619 1.00 53.09 79 ASP A O 1
ATOM 658 N N . GLU A 1 80 ? 8.041 -7.662 -29.848 1.00 48.72 80 GLU A N 1
ATOM 659 C CA . GLU A 1 80 ? 7.190 -7.699 -31.075 1.00 48.72 80 GLU A CA 1
ATOM 660 C C . GLU A 1 80 ? 7.322 -6.454 -31.980 1.00 48.72 80 GLU A C 1
ATOM 662 O O . GLU A 1 80 ? 6.979 -6.512 -33.166 1.00 48.72 80 GLU A O 1
ATOM 667 N N . ASP A 1 81 ? 7.893 -5.351 -31.480 1.00 48.03 81 ASP A N 1
ATOM 668 C CA . ASP A 1 81 ? 8.028 -4.098 -32.244 1.00 48.03 81 ASP A CA 1
ATOM 669 C C . ASP A 1 81 ? 9.396 -3.899 -32.916 1.00 48.03 81 ASP A C 1
ATOM 671 O O . ASP A 1 81 ? 9.598 -2.927 -33.646 1.00 48.03 81 ASP A O 1
ATOM 675 N N . ALA A 1 82 ? 10.306 -4.872 -32.822 1.00 54.12 82 ALA A N 1
ATOM 676 C CA . ALA A 1 82 ? 11.446 -4.970 -33.733 1.00 54.12 82 ALA A CA 1
ATOM 677 C C . ALA A 1 82 ? 11.011 -5.544 -35.100 1.00 54.12 82 ALA A C 1
ATOM 679 O O . ALA A 1 82 ? 11.626 -6.468 -35.632 1.00 54.12 82 ALA A O 1
ATOM 680 N N . ARG A 1 83 ? 9.944 -5.006 -35.709 1.00 54.25 83 ARG A N 1
ATOM 681 C CA . ARG A 1 83 ? 9.718 -5.229 -37.142 1.00 54.25 83 ARG A CA 1
ATOM 682 C C . ARG A 1 83 ? 10.832 -4.485 -37.875 1.00 54.25 83 ARG A C 1
ATOM 684 O O . ARG A 1 83 ? 10.921 -3.265 -37.716 1.00 54.25 83 ARG A O 1
ATOM 691 N N . PRO A 1 84 ? 11.683 -5.152 -38.676 1.00 50.28 84 PRO A N 1
ATOM 692 C CA . PRO A 1 84 ? 12.622 -4.423 -39.508 1.00 50.28 84 PRO A CA 1
ATOM 693 C C . PRO A 1 84 ? 11.796 -3.503 -4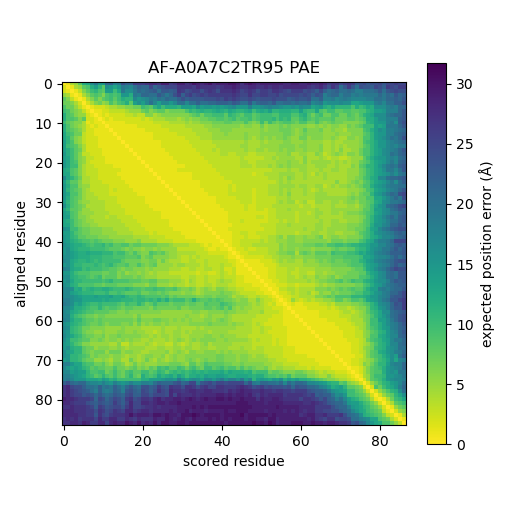0.403 1.00 50.28 84 PRO A C 1
ATOM 695 O O . PRO A 1 84 ? 10.899 -3.961 -41.113 1.00 50.28 84 PRO A O 1
ATOM 698 N N . CYS A 1 85 ? 12.060 -2.200 -40.318 1.00 50.31 85 CYS A N 1
ATOM 699 C CA . CYS A 1 85 ? 11.497 -1.226 -41.235 1.00 50.31 85 CYS A CA 1
ATOM 700 C C . CYS A 1 85 ? 11.948 -1.636 -42.644 1.00 50.31 85 CYS A C 1
ATOM 702 O O . CYS A 1 85 ? 13.097 -1.432 -43.029 1.00 50.31 85 CYS A O 1
ATOM 704 N N . SER A 1 86 ? 11.075 -2.330 -43.371 1.00 61.44 86 SER A N 1
ATOM 705 C CA . SER A 1 86 ? 11.299 -2.725 -44.751 1.00 61.44 86 SER A CA 1
ATOM 706 C C . SER A 1 86 ? 10.823 -1.601 -45.664 1.00 61.44 86 SER A C 1
ATOM 708 O O . SER A 1 86 ? 9.652 -1.596 -46.052 1.00 61.44 86 SER A O 1
ATOM 710 N N . GLN A 1 87 ? 11.719 -0.660 -45.964 1.00 44.41 87 GLN A N 1
ATOM 711 C CA . GLN A 1 87 ? 11.956 -0.038 -47.281 1.00 44.41 87 GLN A CA 1
ATOM 712 C C . GLN A 1 87 ? 12.886 1.165 -47.154 1.00 44.41 87 GLN A C 1
ATOM 714 O O . GLN A 1 87 ? 12.610 2.040 -46.306 1.00 44.41 87 GLN A O 1
#

Mean predicted aligned error: 9.51 Å

Radius of gyration: 21.41 Å; Cα contacts (8 Å, |Δi|>4): 11; chains: 1; bounding box: 50×33×66 Å

Foldseek 3Di:
DDDDDDPPVVNVVVVVVVVVVVVVVVVVVVVVVVQVVCVVVVNDDPVCVVPDDDPDVPVVVVVVVVVVVVVVVVVVPPDPPPPPPDD

Sequence (87 aa):
MNPVYLDPVSDQLLRIIVALAAEVYTLRDRQRILEEVLSERGIVRREDIERYAPDDPRAWREDRDAFVARLFDALTLEDEDARPCSQ

pLDDT: m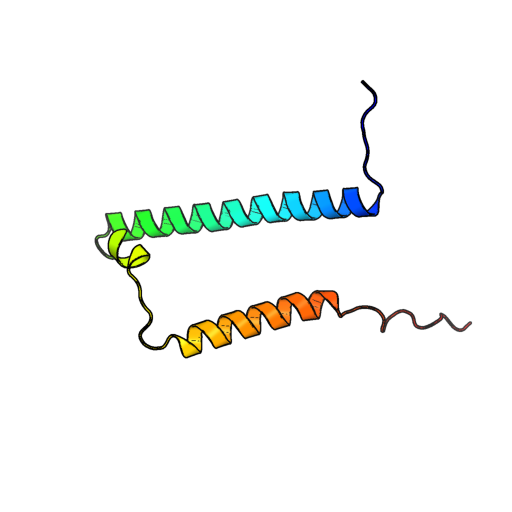ean 84.04, std 15.35, range [44.41, 97.88]

Solvent-accessible surface area (backbone atoms only — not comparable to full-atom values): 5429 Å² total; per-residue (Å²): 134,82,85,85,75,66,58,76,67,56,48,51,51,49,53,51,51,53,54,50,52,54,54,51,48,53,53,52,50,52,50,52,52,50,52,49,59,34,36,79,69,70,74,44,56,75,67,55,66,80,65,62,72,69,95,58,64,58,63,58,49,53,52,50,51,54,51,51,50,58,58,51,52,68,70,65,74,69,79,84,80,78,60,78,84,88,125